Protein AF-A0A967G7L9-F1 (afdb_monomer)

pLDDT: mean 80.58, std 7.76, range [59.0, 91.19]

Solvent-accessible surface area (backbone atoms only — not comparable to full-atom values): 3700 Å² total; per-residue (Å²): 125,40,78,49,74,50,82,42,76,41,62,90,92,44,42,68,62,51,54,53,52,50,49,58,48,43,54,56,36,44,77,66,69,75,37,85,45,74,48,82,46,69,54,90,83,53,98,40,56,30,45,32,42,38,37,53,40,87,67,93,123

Nearest PDB structures (foldseek):
  5k9f-assembly1_A  TM=7.723E-01  e=9.887E-02  Paraburkholderia xenovorans LB400
  5ixu-assembly1_A  TM=7.730E-01  e=1.393E-01  Paraburkholderia xenovorans LB400
  3gz7-assembly1_B  TM=6.619E-01  e=1.891E+00  Bordetella bronchiseptica
  6x6t-assembly1_AB  TM=5.918E-01  e=1.342E+00  Escherichia coli
  7y8x-assembly1_F  TM=4.594E-01  e=1.891E+00  Bacillus thermotolerans

Structure (mmCIF, N/CA/C/O backbone):
data_AF-A0A967G7L9-F1
#
_entry.id   AF-A0A967G7L9-F1
#
loop_
_atom_site.group_PDB
_atom_site.id
_atom_site.type_symbol
_atom_site.label_atom_id
_atom_site.label_alt_id
_atom_site.label_comp_id
_atom_site.label_asym_id
_atom_site.label_entity_id
_atom_site.label_seq_id
_atom_site.pdbx_PDB_ins_code
_atom_site.Cartn_x
_atom_site.Cartn_y
_atom_site.Cartn_z
_atom_site.occupancy
_atom_site.B_iso_or_equiv
_atom_site.auth_seq_id
_atom_site.auth_comp_id
_atom_site.auth_asym_id
_atom_site.auth_atom_id
_atom_site.pdbx_PDB_model_num
ATOM 1 N N . MET A 1 1 ? 2.121 -2.655 -20.727 1.00 71.06 1 MET A N 1
ATOM 2 C CA . MET A 1 1 ? 1.803 -1.865 -19.523 1.00 71.06 1 MET A CA 1
ATOM 3 C C . MET A 1 1 ? 0.808 -2.671 -18.724 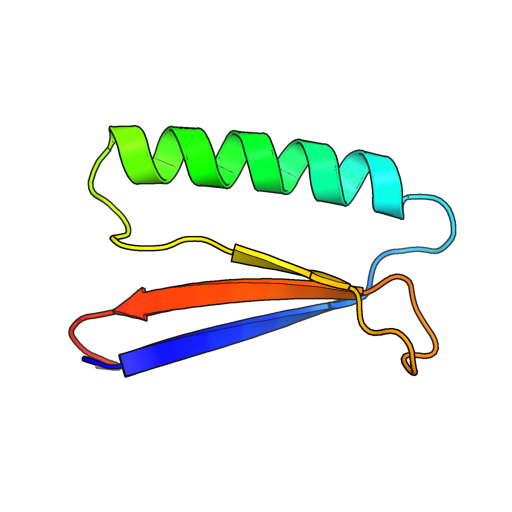1.00 71.06 1 MET A C 1
ATOM 5 O O . MET A 1 1 ? -0.319 -2.851 -19.175 1.00 71.06 1 MET A O 1
ATOM 9 N N . ILE A 1 2 ? 1.275 -3.266 -17.635 1.00 81.69 2 ILE A N 1
ATOM 10 C CA . ILE A 1 2 ? 0.482 -4.170 -16.807 1.00 81.69 2 ILE A CA 1
ATOM 11 C C . ILE A 1 2 ? 0.195 -3.430 -15.510 1.00 81.69 2 ILE A C 1
ATOM 13 O O . ILE A 1 2 ? 1.101 -2.836 -14.930 1.00 81.69 2 ILE A O 1
ATOM 17 N N . LEU A 1 3 ? -1.070 -3.429 -15.097 1.00 84.06 3 LEU A N 1
ATOM 18 C CA . LEU A 1 3 ? -1.469 -2.893 -13.806 1.00 84.06 3 LEU A CA 1
ATOM 19 C C . LEU A 1 3 ? -1.49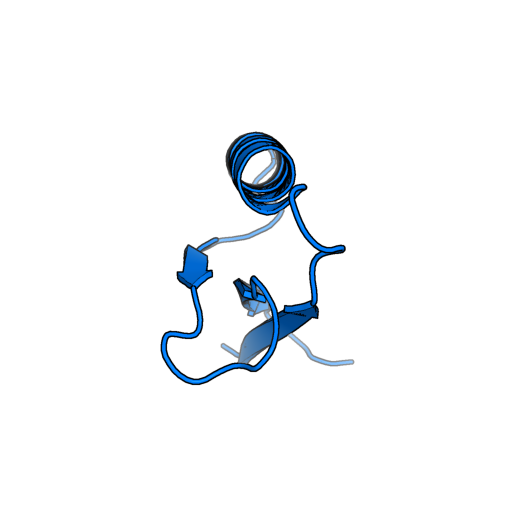8 -4.049 -12.812 1.00 84.06 3 LEU A C 1
ATOM 21 O O . LEU A 1 3 ? -2.381 -4.907 -12.876 1.00 84.06 3 LEU A O 1
ATOM 25 N N . GLU A 1 4 ? -0.528 -4.075 -11.913 1.00 85.50 4 GLU A N 1
ATOM 26 C CA . GLU A 1 4 ? -0.559 -4.958 -10.759 1.00 85.50 4 GLU A CA 1
ATOM 27 C C . GLU A 1 4 ? -1.464 -4.327 -9.700 1.00 85.50 4 GLU A C 1
ATOM 29 O O . GLU A 1 4 ? -1.302 -3.159 -9.339 1.00 85.50 4 GLU A O 1
ATOM 34 N N . ARG A 1 5 ? -2.434 -5.102 -9.208 1.00 87.44 5 ARG A N 1
ATOM 35 C CA . ARG A 1 5 ? -3.282 -4.709 -8.085 1.00 87.44 5 ARG A CA 1
ATOM 36 C C . ARG A 1 5 ? -3.126 -5.706 -6.950 1.00 87.44 5 ARG A C 1
ATOM 38 O O . ARG A 1 5 ? -3.543 -6.855 -7.078 1.00 87.44 5 ARG A O 1
ATOM 45 N N . THR A 1 6 ? -2.638 -5.223 -5.817 1.00 84.62 6 THR A N 1
ATOM 46 C CA . THR A 1 6 ? -2.436 -6.038 -4.617 1.00 84.62 6 THR A CA 1
ATOM 47 C C . THR A 1 6 ? -3.399 -5.602 -3.524 1.00 84.62 6 THR A C 1
ATOM 49 O O . THR A 1 6 ? -3.454 -4.429 -3.159 1.00 84.62 6 THR A O 1
ATOM 52 N N . VAL A 1 7 ? -4.182 -6.554 -3.012 1.00 85.31 7 VAL A N 1
ATOM 53 C CA . VAL A 1 7 ? -5.183 -6.332 -1.960 1.00 85.31 7 VAL A CA 1
ATOM 54 C C . VAL A 1 7 ? -4.646 -6.868 -0.640 1.00 85.31 7 VAL A C 1
ATOM 56 O O . VAL A 1 7 ? -4.326 -8.050 -0.525 1.00 85.31 7 VAL A O 1
ATOM 59 N N . LEU A 1 8 ? -4.549 -5.996 0.361 1.00 84.44 8 LEU A N 1
ATOM 60 C CA . LEU A 1 8 ? -4.014 -6.317 1.678 1.00 84.44 8 LEU A CA 1
ATOM 61 C C . LEU A 1 8 ? -5.090 -6.127 2.745 1.00 84.44 8 LEU A C 1
ATOM 63 O O . LEU A 1 8 ? -5.662 -5.045 2.873 1.00 84.44 8 LEU A O 1
ATOM 67 N N . HIS A 1 9 ? -5.322 -7.159 3.553 1.00 83.62 9 HIS A N 1
ATOM 68 C CA . HIS A 1 9 ? -6.219 -7.077 4.704 1.00 83.62 9 HIS A CA 1
ATOM 69 C C . HIS A 1 9 ? -5.447 -6.623 5.943 1.00 83.62 9 HIS A C 1
ATOM 71 O O . HIS A 1 9 ? -4.488 -7.275 6.367 1.00 83.62 9 HIS A O 1
ATOM 77 N N . CYS A 1 10 ? -5.868 -5.513 6.543 1.00 81.38 10 CYS A N 1
ATOM 78 C CA . CYS A 1 10 ? -5.269 -5.032 7.779 1.00 81.38 10 CYS A CA 1
ATOM 79 C C . CYS A 1 10 ? -5.789 -5.819 8.981 1.00 81.38 10 CYS A C 1
ATOM 81 O O . CYS A 1 10 ? -6.922 -6.305 9.013 1.00 81.38 10 CYS A O 1
ATOM 83 N N . LYS A 1 11 ? -4.961 -5.881 10.026 1.00 83.88 11 LYS A N 1
ATOM 84 C CA . LYS A 1 11 ? -5.438 -6.291 11.345 1.00 83.88 11 LYS A CA 1
ATOM 85 C C . LYS A 1 11 ? -6.449 -5.251 11.856 1.00 83.88 11 LYS A C 1
ATOM 87 O O . LYS A 1 11 ? -6.273 -4.058 11.588 1.00 83.88 11 LYS A O 1
ATOM 92 N N . PRO A 1 12 ? -7.477 -5.667 12.615 1.00 82.50 12 PRO A N 1
ATOM 93 C CA . PRO A 1 12 ? -8.447 -4.735 13.178 1.00 82.50 12 PRO A CA 1
ATOM 94 C C . PRO A 1 12 ? -7.769 -3.613 13.976 1.00 82.50 12 PRO A C 1
ATOM 96 O O . PRO A 1 12 ? -6.913 -3.877 14.821 1.00 82.50 12 PRO A O 1
ATOM 99 N N . GLY A 1 13 ? -8.149 -2.362 13.701 1.00 83.12 13 GLY A N 1
ATOM 100 C CA . GLY A 1 13 ? -7.663 -1.183 14.426 1.00 83.12 13 GLY A CA 1
ATOM 101 C C . GLY A 1 13 ? -6.307 -0.628 13.973 1.00 83.12 13 GLY A C 1
ATOM 102 O O . GLY A 1 13 ? -5.886 0.400 14.498 1.00 83.12 13 GLY A O 1
ATOM 103 N N . THR A 1 14 ? -5.627 -1.241 12.995 1.00 85.56 14 THR A N 1
ATOM 104 C CA . THR A 1 14 ? -4.302 -0.776 12.527 1.00 85.56 14 THR A CA 1
ATOM 105 C C . THR A 1 14 ? -4.331 -0.065 11.170 1.00 85.56 14 THR A C 1
ATOM 107 O O . THR A 1 14 ? -3.271 0.247 10.628 1.00 85.56 14 THR A O 1
ATOM 110 N N . VAL A 1 15 ? -5.509 0.199 10.590 1.00 83.06 15 VAL A N 1
ATOM 111 C CA . VAL A 1 15 ? -5.615 0.687 9.201 1.00 83.06 15 VAL A CA 1
ATOM 112 C C . VAL A 1 15 ? -4.940 2.024 8.968 1.00 83.06 15 VAL A C 1
ATOM 114 O O . VAL A 1 15 ? -4.225 2.183 7.986 1.00 83.06 15 VAL A O 1
ATOM 117 N N . ARG A 1 16 ? -5.118 2.982 9.885 1.00 84.75 16 ARG A N 1
ATOM 118 C CA . ARG A 1 16 ? -4.565 4.330 9.726 1.00 84.75 16 ARG A CA 1
ATOM 119 C C . ARG A 1 16 ? -3.043 4.278 9.645 1.00 84.75 16 ARG A C 1
ATOM 121 O O . ARG A 1 16 ? -2.470 4.829 8.714 1.00 84.75 16 ARG A O 1
ATOM 128 N N . GLN A 1 17 ? -2.424 3.545 10.569 1.00 87.75 17 GLN A N 1
ATOM 129 C CA . GLN A 1 17 ? -0.981 3.336 10.583 1.00 87.75 17 GLN A CA 1
ATOM 130 C C . GLN A 1 17 ? -0.504 2.641 9.299 1.00 87.75 17 GLN A C 1
ATOM 132 O O . GLN A 1 17 ? 0.511 3.030 8.732 1.00 87.75 17 GLN A O 1
ATOM 137 N N . MET A 1 18 ? -1.240 1.637 8.809 1.00 87.12 18 MET A N 1
ATOM 138 C CA . MET A 1 18 ? -0.889 0.956 7.558 1.00 87.12 18 MET A CA 1
ATOM 139 C C . MET A 1 18 ? -0.976 1.888 6.349 1.00 87.12 18 MET A C 1
ATOM 141 O O . MET A 1 18 ? -0.058 1.904 5.535 1.00 87.12 18 MET A O 1
ATOM 145 N N . VAL A 1 19 ? -2.027 2.704 6.250 1.00 86.56 19 VAL A N 1
ATOM 146 C CA . VAL A 1 19 ? -2.171 3.702 5.181 1.00 86.56 19 VAL A CA 1
ATOM 147 C C . VAL A 1 19 ? -1.016 4.702 5.207 1.00 86.56 19 VAL A C 1
ATOM 149 O O . VAL A 1 19 ? -0.444 4.986 4.159 1.00 86.56 19 VAL A O 1
ATOM 152 N N . GLU A 1 20 ? -0.643 5.219 6.377 1.00 90.00 20 GLU A N 1
ATOM 153 C CA . GLU A 1 20 ? 0.486 6.150 6.522 1.00 90.00 20 GLU A CA 1
ATOM 154 C C . GLU A 1 20 ? 1.817 5.505 6.107 1.00 90.00 20 GLU A C 1
ATOM 156 O O . GLU A 1 20 ? 2.567 6.094 5.328 1.00 90.00 20 GLU A O 1
ATOM 161 N N . ASN A 1 21 ? 2.067 4.265 6.535 1.00 89.38 21 ASN A N 1
ATOM 162 C CA . ASN A 1 21 ? 3.259 3.514 6.140 1.00 89.38 21 ASN A CA 1
ATOM 163 C C . ASN A 1 21 ? 3.325 3.296 4.621 1.00 89.38 21 ASN A C 1
ATOM 165 O O . ASN A 1 21 ? 4.382 3.484 4.019 1.00 89.38 21 ASN A O 1
ATOM 169 N N . PHE A 1 22 ? 2.207 2.925 3.987 1.00 88.50 22 PHE A N 1
ATOM 170 C CA . PHE A 1 22 ? 2.162 2.714 2.538 1.00 88.50 22 PHE A CA 1
ATOM 171 C C . PHE A 1 22 ? 2.274 4.014 1.744 1.00 88.50 22 PHE A C 1
ATOM 173 O O . PHE A 1 22 ? 2.855 3.991 0.663 1.00 88.50 22 PHE A O 1
ATOM 180 N N . LYS A 1 23 ? 1.790 5.147 2.272 1.00 88.88 23 LYS A N 1
ATOM 181 C CA . LYS A 1 23 ? 2.029 6.463 1.658 1.00 88.88 23 LYS A CA 1
ATOM 182 C C . LYS A 1 23 ? 3.520 6.779 1.627 1.00 88.88 23 LYS A C 1
ATOM 184 O O . LYS A 1 23 ? 4.054 7.031 0.553 1.00 88.88 23 LYS A O 1
ATOM 189 N N . GLY A 1 24 ? 4.192 6.664 2.775 1.00 91.19 24 GLY A N 1
ATOM 190 C CA . GLY A 1 24 ? 5.634 6.903 2.860 1.00 91.19 24 GLY A CA 1
ATOM 191 C C . GLY A 1 24 ? 6.454 5.923 2.015 1.00 91.19 24 GLY A C 1
ATOM 192 O O . GLY A 1 24 ? 7.471 6.301 1.440 1.00 91.19 24 GLY A O 1
ATOM 193 N N . LEU A 1 25 ? 6.012 4.666 1.892 1.00 88.94 25 LEU A N 1
ATOM 194 C CA . LEU A 1 25 ? 6.633 3.708 0.976 1.00 88.94 25 LEU A CA 1
ATOM 195 C C . LEU A 1 25 ? 6.462 4.135 -0.488 1.00 88.94 25 LEU A C 1
ATOM 197 O O . LEU A 1 25 ? 7.443 4.144 -1.225 1.00 88.94 25 LEU A O 1
ATOM 201 N N . GLY A 1 26 ? 5.245 4.502 -0.897 1.00 87.88 26 GLY A N 1
ATOM 202 C CA . GLY A 1 26 ? 4.946 4.944 -2.259 1.00 87.88 26 GLY A CA 1
ATOM 203 C C . GLY A 1 26 ? 5.782 6.152 -2.679 1.00 87.88 26 GLY A C 1
ATOM 204 O O . GLY A 1 26 ? 6.394 6.115 -3.743 1.00 87.88 26 GLY A O 1
ATOM 205 N N . GLU A 1 27 ? 5.882 7.168 -1.817 1.00 89.38 27 GLU A N 1
ATOM 206 C CA . GLU A 1 27 ? 6.718 8.358 -2.047 1.00 89.38 27 GLU A CA 1
ATOM 207 C C . GLU A 1 27 ? 8.184 7.973 -2.295 1.00 89.38 27 GLU A C 1
ATOM 209 O O . GLU A 1 27 ? 8.765 8.346 -3.312 1.00 89.38 27 GLU A O 1
ATOM 214 N N . ARG A 1 28 ? 8.764 7.134 -1.427 1.00 89.88 28 ARG A N 1
ATOM 215 C CA . ARG A 1 28 ? 10.166 6.697 -1.557 1.00 89.88 28 ARG A CA 1
ATOM 216 C C . ARG A 1 28 ? 10.423 5.856 -2.802 1.00 89.88 28 ARG A C 1
ATOM 218 O O . ARG A 1 28 ? 11.505 5.932 -3.376 1.00 89.88 28 ARG A O 1
ATOM 225 N N . LEU A 1 29 ? 9.467 5.020 -3.195 1.00 86.00 29 LEU A N 1
ATOM 226 C CA . LEU A 1 29 ? 9.605 4.191 -4.389 1.00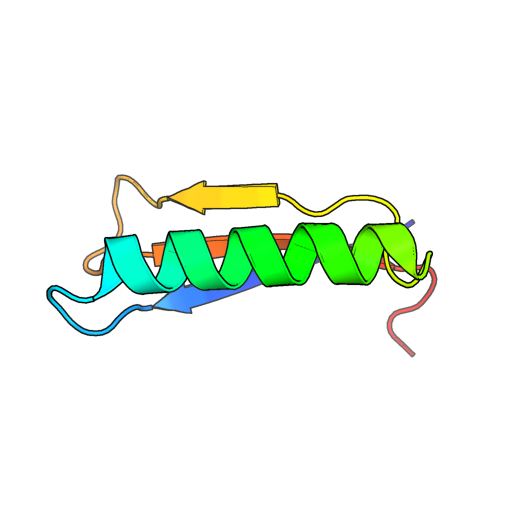 86.00 29 LEU A CA 1
ATOM 227 C C . LEU A 1 29 ? 9.479 5.022 -5.676 1.00 86.00 29 LEU A C 1
ATOM 229 O O . LEU A 1 29 ? 10.181 4.743 -6.646 1.00 86.00 29 LEU A O 1
ATOM 233 N N . GLN A 1 30 ? 8.637 6.060 -5.671 1.00 84.75 30 GLN A N 1
ATOM 234 C CA . GLN A 1 30 ? 8.543 7.026 -6.768 1.00 84.75 30 GLN A CA 1
ATOM 235 C C . GLN A 1 30 ? 9.811 7.880 -6.888 1.00 84.75 30 GLN A C 1
ATOM 237 O O . GLN A 1 30 ? 10.303 8.078 -7.994 1.00 84.75 30 GLN A O 1
ATOM 242 N N . GLU A 1 31 ? 10.389 8.331 -5.768 1.00 89.50 31 GLU A N 1
ATOM 243 C CA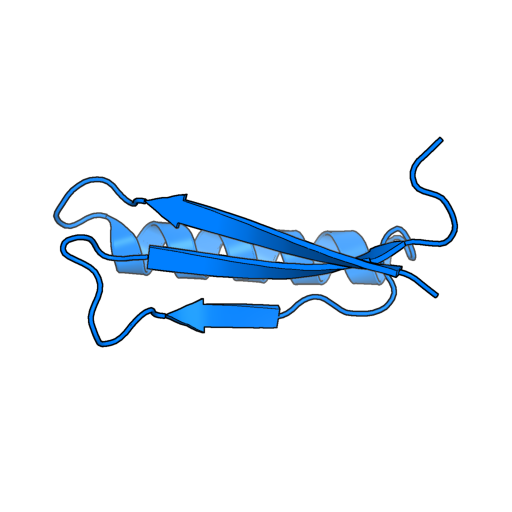 . GLU A 1 31 ? 11.678 9.047 -5.754 1.00 89.50 31 GLU A CA 1
ATOM 244 C C . GLU A 1 31 ? 12.823 8.229 -6.374 1.00 89.50 31 GLU A C 1
ATOM 246 O O . GLU A 1 31 ? 13.755 8.796 -6.941 1.00 89.50 31 GLU A O 1
ATOM 251 N N . GLN A 1 32 ? 12.758 6.899 -6.269 1.00 87.69 32 GLN A N 1
ATOM 252 C CA . GLN A 1 32 ? 13.752 5.974 -6.820 1.00 87.69 32 GLN A CA 1
ATOM 253 C C . GLN A 1 32 ? 13.449 5.529 -8.259 1.00 87.69 32 GLN A C 1
ATOM 255 O O . GLN A 1 32 ? 14.174 4.684 -8.778 1.00 87.69 32 GLN A O 1
ATOM 260 N N . ASP A 1 33 ? 12.387 6.053 -8.882 1.00 83.56 33 ASP A N 1
ATOM 261 C CA . ASP A 1 33 ? 11.882 5.627 -10.199 1.00 83.56 33 ASP A CA 1
ATOM 262 C C . ASP A 1 33 ? 11.633 4.105 -10.295 1.00 83.56 33 ASP A C 1
ATOM 264 O O . ASP A 1 33 ? 11.664 3.499 -11.363 1.00 83.56 33 ASP A O 1
ATOM 268 N N . ALA A 1 34 ? 11.375 3.456 -9.152 1.00 80.25 34 ALA A N 1
ATOM 269 C CA . ALA A 1 34 ? 11.127 2.016 -9.081 1.00 80.25 34 ALA A CA 1
ATOM 270 C C . ALA A 1 34 ? 9.699 1.649 -9.530 1.00 80.25 34 ALA A C 1
ATOM 272 O O . ALA A 1 34 ? 9.392 0.480 -9.755 1.00 80.25 34 ALA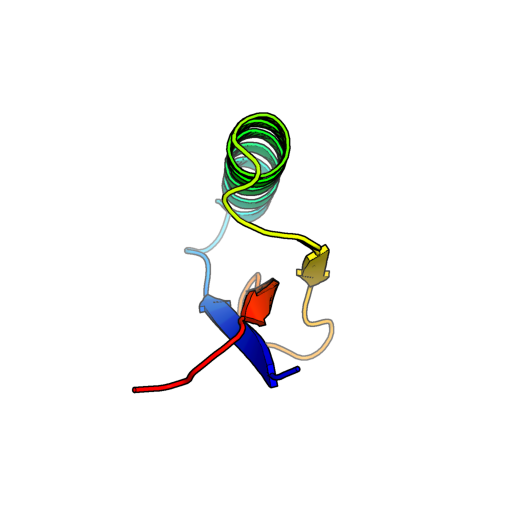 A O 1
ATOM 273 N N . ILE A 1 35 ? 8.805 2.639 -9.607 1.00 78.69 35 ILE A N 1
ATOM 274 C CA . ILE A 1 35 ? 7.376 2.477 -9.892 1.00 78.69 35 ILE A CA 1
ATOM 275 C C . ILE A 1 35 ? 6.816 3.784 -10.449 1.00 78.69 35 ILE A C 1
ATOM 277 O O . ILE A 1 35 ? 6.957 4.846 -9.844 1.00 78.69 35 ILE A O 1
ATOM 281 N N . LYS A 1 36 ? 6.097 3.685 -11.572 1.00 75.06 36 LYS A N 1
ATOM 282 C CA . LYS A 1 36 ? 5.516 4.842 -12.274 1.00 75.06 36 LYS A CA 1
ATOM 283 C C . LYS A 1 36 ? 4.271 5.414 -11.598 1.00 75.06 36 LYS A C 1
ATOM 285 O O . LYS A 1 36 ? 4.069 6.625 -11.589 1.00 75.06 36 LYS A O 1
ATOM 290 N N . SER A 1 37 ? 3.421 4.569 -11.018 1.00 78.00 37 SER A N 1
ATOM 291 C CA . SER A 1 37 ? 2.204 5.013 -10.331 1.00 78.00 37 SER A CA 1
ATOM 292 C C . SER A 1 37 ? 1.954 4.163 -9.101 1.00 78.00 37 SER A C 1
ATOM 294 O O . SER A 1 37 ? 1.946 2.952 -9.251 1.00 78.00 37 SER A O 1
ATOM 296 N N . PHE A 1 38 ? 1.706 4.775 -7.941 1.00 82.25 38 PHE A N 1
ATOM 297 C CA . PHE A 1 38 ? 1.308 4.091 -6.709 1.00 82.25 38 PHE A CA 1
ATOM 298 C C . PHE A 1 38 ? -0.009 4.687 -6.210 1.00 82.25 38 PHE A C 1
ATOM 300 O O . PHE A 1 38 ? -0.107 5.904 -6.032 1.00 82.25 38 PHE A O 1
ATOM 307 N N . ARG A 1 39 ? -1.034 3.861 -5.987 1.00 84.12 39 ARG A N 1
ATOM 308 C CA . ARG A 1 39 ? -2.320 4.315 -5.423 1.00 84.12 39 ARG A CA 1
ATOM 309 C C 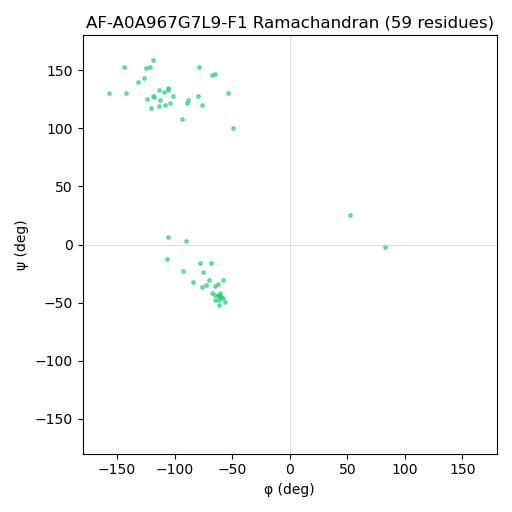. ARG A 1 39 ? -2.695 3.487 -4.216 1.00 84.12 39 ARG A C 1
ATOM 311 O O . ARG A 1 39 ? -2.475 2.286 -4.216 1.00 84.12 39 ARG A O 1
ATOM 318 N N . ILE A 1 40 ? -3.294 4.144 -3.228 1.00 85.25 40 ILE A N 1
ATOM 319 C CA . ILE A 1 40 ? -3.834 3.520 -2.021 1.00 85.25 40 ILE A CA 1
ATOM 320 C C . ILE A 1 40 ? -5.348 3.683 -2.059 1.00 85.25 40 ILE A C 1
ATOM 322 O O . ILE A 1 40 ? -5.838 4.813 -2.062 1.00 85.25 40 ILE A O 1
ATOM 326 N N . LEU A 1 41 ? -6.080 2.570 -2.072 1.00 82.25 41 LEU A N 1
ATOM 327 C CA . LEU A 1 41 ? -7.546 2.559 -2.006 1.00 82.25 41 LEU A CA 1
ATOM 328 C C . LEU A 1 41 ? -8.020 1.819 -0.753 1.00 82.25 41 LEU A C 1
ATOM 330 O O . LEU A 1 41 ? -7.301 0.979 -0.211 1.00 82.25 41 LEU A O 1
ATOM 334 N N . THR A 1 42 ? -9.250 2.106 -0.335 1.00 74.00 42 THR A N 1
ATOM 335 C CA . THR A 1 42 ? -9.959 1.371 0.718 1.00 74.00 42 THR A CA 1
ATOM 336 C C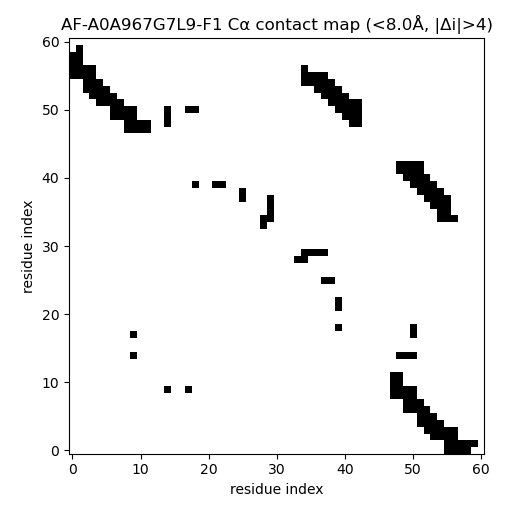 . THR A 1 42 ? -11.155 0.649 0.115 1.00 74.00 42 THR A C 1
ATOM 338 O O . THR A 1 42 ? -11.915 1.249 -0.645 1.00 74.00 42 THR A O 1
ATOM 341 N N . ASP A 1 43 ? -11.328 -0.629 0.451 1.00 72.06 43 ASP A N 1
ATOM 342 C CA . ASP A 1 43 ? -12.542 -1.369 0.106 1.00 72.06 43 ASP A CA 1
ATOM 343 C C . ASP A 1 43 ? -13.677 -0.946 1.046 1.00 72.06 43 ASP A C 1
ATOM 345 O O . ASP A 1 43 ? -13.569 -1.079 2.264 1.00 72.06 43 ASP A O 1
ATOM 349 N N . LEU A 1 44 ? -14.760 -0.417 0.475 1.00 67.94 44 LEU A N 1
ATOM 350 C CA . LEU A 1 44 ? -15.948 0.007 1.217 1.00 67.94 44 LEU A CA 1
ATOM 351 C C . LEU A 1 44 ? -16.814 -1.183 1.671 1.00 67.94 44 LEU A C 1
ATOM 353 O O . LEU A 1 44 ? -17.603 -1.054 2.604 1.00 67.94 44 LEU A O 1
ATOM 357 N N . THR A 1 45 ? -16.699 -2.320 0.984 1.00 70.62 45 THR A N 1
ATOM 358 C CA . THR A 1 45 ? -17.536 -3.517 1.167 1.00 70.62 45 THR A CA 1
ATOM 359 C C . THR A 1 45 ? -16.813 -4.667 1.865 1.00 70.62 45 THR A C 1
ATOM 361 O O . THR A 1 45 ? -17.455 -5.632 2.282 1.00 70.62 45 THR A O 1
ATOM 364 N N . GLY A 1 46 ? -15.490 -4.570 1.999 1.00 64.06 46 GLY A N 1
ATOM 365 C CA . GLY A 1 46 ? -14.651 -5.586 2.616 1.00 64.06 46 GLY A CA 1
ATOM 366 C C . GLY A 1 46 ? -14.907 -5.740 4.116 1.00 64.06 46 GLY A C 1
ATOM 367 O O . GLY A 1 46 ? -15.167 -4.781 4.838 1.00 64.06 46 GLY A O 1
ATOM 368 N N . THR A 1 47 ? -14.780 -6.972 4.610 1.00 59.00 47 THR A N 1
ATOM 369 C CA . THR A 1 47 ? -14.922 -7.314 6.038 1.00 59.00 47 THR A CA 1
ATOM 370 C C . THR A 1 47 ? -13.787 -6.758 6.903 1.00 59.00 47 THR A C 1
ATOM 372 O O . THR A 1 47 ? -13.896 -6.731 8.128 1.00 59.00 47 THR A O 1
ATOM 375 N N . PHE A 1 48 ? -12.688 -6.344 6.268 1.00 60.56 48 PHE A N 1
ATOM 376 C CA . PHE A 1 48 ? -11.510 -5.775 6.902 1.00 60.56 48 PHE A CA 1
ATOM 377 C C . PHE A 1 48 ? -11.194 -4.415 6.299 1.00 60.56 48 PHE A C 1
ATOM 379 O O . PHE A 1 48 ? -11.408 -4.166 5.112 1.00 60.56 48 PHE A O 1
ATOM 386 N N . ASP A 1 49 ? -10.571 -3.587 7.122 1.00 65.44 49 ASP A N 1
ATOM 387 C CA . ASP A 1 49 ? -9.789 -2.440 6.703 1.00 65.44 49 ASP A CA 1
ATOM 388 C C . ASP A 1 49 ? -8.792 -2.852 5.600 1.00 65.44 49 ASP A C 1
ATOM 390 O O . ASP A 1 49 ? -7.766 -3.483 5.864 1.00 65.44 49 ASP A O 1
ATOM 394 N N . THR A 1 50 ? -9.120 -2.565 4.344 1.00 66.94 50 THR A N 1
ATOM 395 C CA . THR A 1 50 ? -8.370 -3.070 3.187 1.00 66.94 50 THR A CA 1
ATOM 396 C C . THR A 1 50 ? -7.533 -1.957 2.581 1.00 66.94 50 THR A C 1
ATOM 398 O O . THR A 1 50 ? -8.027 -0.848 2.388 1.00 66.94 50 THR A O 1
ATOM 401 N N . VAL A 1 51 ? -6.273 -2.255 2.270 1.00 70.94 51 VAL A N 1
ATOM 402 C CA . VAL A 1 51 ? -5.396 -1.382 1.486 1.00 70.94 51 VAL A CA 1
ATOM 403 C C . VAL A 1 51 ? -5.200 -2.020 0.120 1.00 70.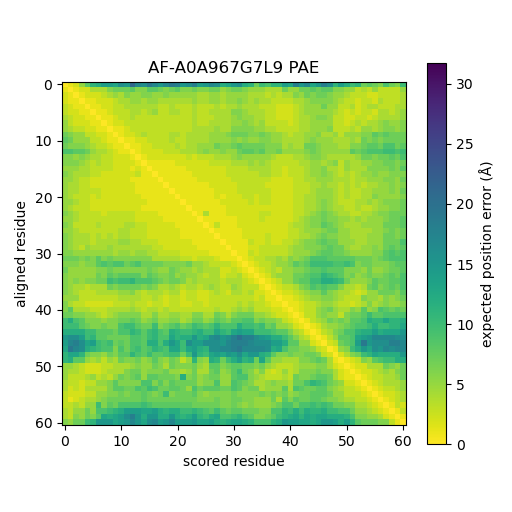94 51 VAL A C 1
ATOM 405 O O . VAL A 1 51 ? -4.707 -3.142 0.021 1.00 70.94 51 VAL A O 1
ATOM 408 N N . VAL A 1 52 ? -5.594 -1.307 -0.931 1.00 69.25 52 VAL A N 1
ATOM 409 C CA . VAL A 1 52 ? -5.322 -1.707 -2.315 1.00 69.25 52 VAL A CA 1
ATOM 410 C C . VAL A 1 52 ? -4.158 -0.891 -2.839 1.00 69.25 52 VAL A C 1
ATOM 412 O O . VAL A 1 52 ? -4.202 0.336 -2.759 1.00 69.25 52 VAL A O 1
ATOM 415 N N . ILE A 1 53 ? -3.160 -1.578 -3.382 1.00 74.88 53 ILE A N 1
ATOM 416 C CA . ILE A 1 53 ? -2.004 -0.992 -4.054 1.00 74.88 53 ILE A CA 1
ATOM 417 C C . ILE A 1 53 ? -2.165 -1.205 -5.553 1.00 74.88 53 ILE A C 1
ATOM 419 O O . ILE A 1 53 ? -2.466 -2.320 -5.975 1.00 74.88 53 ILE A O 1
ATOM 423 N N . GLU A 1 54 ? -1.956 -0.155 -6.343 1.00 77.94 54 GLU A N 1
ATOM 424 C CA . GLU A 1 54 ? -1.850 -0.253 -7.802 1.00 77.94 54 GLU A CA 1
ATOM 425 C C . GLU A 1 54 ? -0.481 0.228 -8.273 1.00 77.94 54 GLU A C 1
ATOM 427 O O . GLU A 1 54 ? -0.100 1.351 -7.936 1.00 77.94 54 GLU A O 1
ATOM 432 N N . SER A 1 55 ? 0.210 -0.598 -9.061 1.00 77.88 55 SER A N 1
ATOM 433 C CA . SER A 1 55 ? 1.528 -0.339 -9.656 1.00 77.88 55 SER A CA 1
ATOM 434 C C . SER A 1 55 ? 1.540 -0.663 -11.148 1.00 77.88 55 SER A C 1
ATOM 436 O O . SER A 1 55 ? 0.958 -1.650 -11.595 1.00 77.88 55 SER A O 1
ATOM 438 N N . GLU A 1 56 ? 2.211 0.174 -11.942 1.00 79.56 56 GLU A N 1
ATOM 439 C CA . GLU A 1 56 ? 2.504 -0.144 -13.342 1.00 79.56 56 GLU A CA 1
ATOM 440 C C . GLU A 1 56 ? 3.829 -0.900 -13.437 1.00 79.56 56 GLU A C 1
ATOM 442 O O . GLU A 1 56 ? 4.862 -0.389 -13.002 1.00 79.56 56 GLU A O 1
ATOM 447 N N . ILE A 1 57 ? 3.792 -2.084 -14.048 1.00 79.81 57 ILE A N 1
ATOM 448 C CA . ILE A 1 57 ? 4.966 -2.922 -14.311 1.00 79.81 57 ILE A CA 1
ATOM 449 C C . ILE A 1 57 ? 5.116 -3.189 -15.816 1.00 79.81 57 ILE A C 1
ATOM 451 O O . ILE A 1 57 ? 4.144 -3.160 -16.589 1.00 79.81 57 ILE A O 1
ATOM 455 N N . GLU A 1 58 ? 6.356 -3.415 -16.253 1.00 80.38 58 GLU A N 1
ATOM 456 C CA . GLU A 1 58 ? 6.680 -3.637 -17.669 1.00 80.38 58 GLU A CA 1
ATOM 457 C C . GLU A 1 58 ? 6.475 -5.095 -18.103 1.00 80.38 58 GLU A C 1
ATOM 459 O O . GLU A 1 58 ? 6.051 -5.329 -19.236 1.00 80.38 58 GLU A O 1
ATOM 464 N N . SER A 1 59 ? 6.692 -6.049 -17.192 1.00 79.62 59 SER A N 1
ATOM 465 C CA . SER A 1 59 ? 6.589 -7.497 -17.412 1.00 79.62 59 SER A CA 1
ATOM 466 C C . SER A 1 59 ? 6.038 -8.205 -16.167 1.00 79.62 59 SER A C 1
ATOM 468 O O . SER A 1 59 ? 6.207 -7.698 -15.061 1.00 79.62 59 SER A O 1
ATOM 470 N N . ILE A 1 60 ? 5.375 -9.354 -16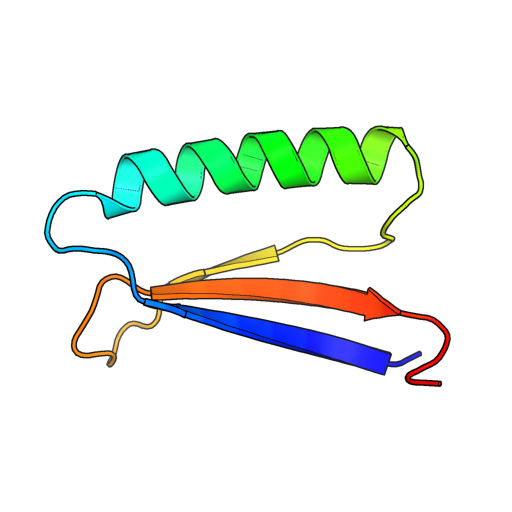.357 1.00 75.44 60 ILE A N 1
ATOM 471 C CA . ILE A 1 60 ? 5.007 -10.305 -15.282 1.00 75.44 60 ILE A CA 1
ATOM 472 C C . ILE A 1 60 ? 6.088 -11.389 -15.104 1.00 75.44 60 ILE A C 1
ATOM 474 O O . ILE A 1 60 ? 6.157 -11.992 -14.035 1.00 75.44 60 ILE A O 1
ATOM 478 N N . ASP A 1 61 ? 6.893 -11.632 -16.144 1.00 74.06 61 ASP A N 1
ATOM 479 C CA . ASP A 1 61 ? 8.013 -12.585 -16.125 1.00 74.06 61 ASP A CA 1
ATOM 480 C C . ASP A 1 61 ? 9.190 -12.083 -15.279 1.00 74.06 61 ASP A C 1
ATOM 482 O O . ASP A 1 61 ? 9.489 -10.865 -15.370 1.00 74.06 61 ASP A O 1
#

Mean predicted aligned error: 5.31 Å

Sequence (61 aa):
MILERTVLHCKPGTVRQMVENFKGLGERLQEQDAIKSFRILTDLTGTFDTVVIESEIESID

Radius of gyration: 12.45 Å; Cα contacts (8 Å, |Δi|>4): 94; chains: 1; bounding box: 31×22×34 Å

Foldseek 3Di:
DDKDKDKDFDDPPCLVVVVVVQVVVQVVCVVVVVFDDWDWDFDPPDPGGMTMIITDDDDPD

Secondary structure (DSSP, 8-state):
-EEEEEEEEPPTT-HHHHHHHHHHHHHHHHHTTS-S-EEEE--SS-SS-EEEEEEEES---